Protein AF-A0A9E0QEP5-F1 (afdb_monomer)

Secondary structure (DSSP, 8-state):
--HHHHHHHHHHHHTSHHHHHHHHHHHHSS---HHHHHHHHHTSSS--GGGHHHHHHHHHHTT----HHHH-TTTS---

Solvent-accessible surface area (backbone atoms only — not comparable to full-atom values): 4333 Å² total; per-residue (Å²): 128,50,28,32,56,41,48,51,50,52,26,57,74,57,67,30,48,57,44,41,18,48,52,52,17,69,78,66,75,46,95,48,47,38,67,56,51,49,39,22,55,76,71,65,56,24,64,67,66,89,48,27,66,57,53,24,53,52,30,48,77,70,76,42,89,52,58,36,38,44,35,30,43,94,83,31,66,83,128

Foldseek 3Di:
DFLLVLLVVLQVLQPHLQSVQVQCCVVPVDRGHSVLSVCQNPPVRADDLVCLVVSQVVSVVSVHGRHSCRRPVVVPPDD

pLDDT: mean 96.42, std 4.53, range [63.41, 98.62]

Structure (mmCIF, N/CA/C/O backbone):
data_AF-A0A9E0QEP5-F1
#
_entry.id   AF-A0A9E0QEP5-F1
#
loop_
_atom_site.group_PDB
_atom_site.id
_atom_site.type_symbol
_atom_site.label_atom_id
_atom_site.label_alt_id
_atom_site.label_comp_id
_atom_site.label_asym_id
_atom_site.label_entity_id
_atom_site.label_seq_id
_atom_site.pdbx_PDB_ins_code
_atom_site.Cartn_x
_atom_site.Cartn_y
_atom_site.Cartn_z
_atom_site.occupancy
_atom_site.B_iso_or_equiv
_atom_site.auth_seq_id
_atom_site.auth_comp_id
_atom_site.auth_asym_id
_atom_site.auth_atom_id
_atom_site.pdbx_PDB_model_num
ATOM 1 N N . MET A 1 1 ? 6.496 3.859 -15.162 1.00 84.25 1 MET A N 1
ATOM 2 C CA . MET A 1 1 ? 6.181 3.661 -13.740 1.00 84.25 1 MET A CA 1
ATOM 3 C C . MET A 1 1 ? 6.228 2.171 -13.473 1.00 84.25 1 MET A C 1
ATOM 5 O O . MET A 1 1 ? 5.585 1.436 -14.214 1.00 84.25 1 MET A O 1
ATOM 9 N N . THR A 1 2 ? 7.029 1.726 -12.512 1.00 95.31 2 THR A N 1
ATOM 10 C CA . THR A 1 2 ? 7.053 0.329 -12.052 1.00 95.31 2 THR A CA 1
ATOM 11 C C . THR A 1 2 ? 5.906 0.066 -11.061 1.00 95.31 2 THR A C 1
ATOM 13 O O . THR A 1 2 ? 5.365 1.022 -10.498 1.00 95.31 2 THR A O 1
ATOM 16 N N . PRO A 1 3 ? 5.538 -1.202 -10.793 1.00 96.94 3 PRO A N 1
ATOM 17 C CA . PRO A 1 3 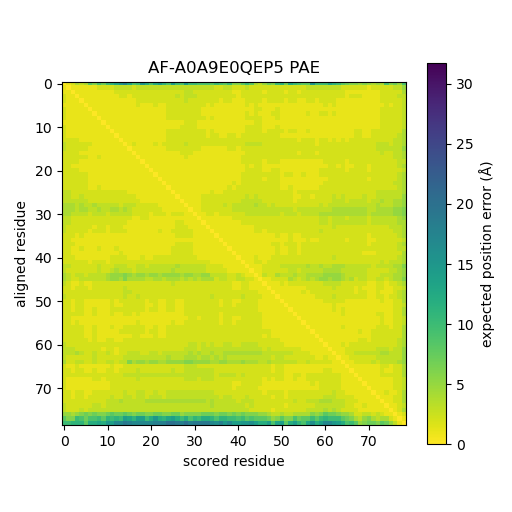? 4.569 -1.536 -9.743 1.00 96.94 3 PRO A CA 1
ATOM 18 C C . PRO A 1 3 ? 4.940 -1.000 -8.355 1.00 96.94 3 PRO A C 1
ATOM 20 O O . PRO A 1 3 ? 4.074 -0.550 -7.605 1.00 96.94 3 PRO A O 1
ATOM 23 N N . GLU A 1 4 ? 6.233 -0.990 -8.027 1.00 96.94 4 GLU A N 1
ATOM 24 C CA . GLU A 1 4 ? 6.753 -0.401 -6.791 1.00 96.94 4 GLU A CA 1
ATOM 25 C C . GLU A 1 4 ? 6.537 1.118 -6.749 1.00 96.94 4 GLU A C 1
ATOM 27 O O . GLU A 1 4 ? 6.028 1.636 -5.756 1.00 96.94 4 GLU A O 1
ATOM 32 N N . GLU A 1 5 ? 6.861 1.837 -7.830 1.00 97.69 5 GLU A N 1
ATOM 33 C CA . GLU A 1 5 ? 6.638 3.287 -7.928 1.00 97.69 5 GLU A CA 1
ATOM 34 C C . GLU A 1 5 ? 5.144 3.633 -7.835 1.00 97.69 5 GLU A C 1
ATOM 36 O O . GLU A 1 5 ? 4.766 4.599 -7.169 1.00 97.69 5 GLU A O 1
ATOM 41 N N . ALA A 1 6 ? 4.284 2.822 -8.459 1.00 98.12 6 ALA A N 1
ATOM 42 C CA . ALA A 1 6 ? 2.837 2.966 -8.363 1.00 98.12 6 ALA A CA 1
ATOM 43 C C . ALA A 1 6 ? 2.355 2.765 -6.920 1.00 98.12 6 ALA A C 1
ATOM 45 O O . ALA A 1 6 ? 1.620 3.599 -6.391 1.00 98.12 6 ALA A O 1
ATOM 46 N N . LEU A 1 7 ? 2.820 1.711 -6.241 1.00 98.31 7 LEU A N 1
ATOM 47 C CA . LEU A 1 7 ? 2.505 1.469 -4.834 1.00 98.31 7 LEU A CA 1
ATOM 48 C C . LEU A 1 7 ? 3.027 2.591 -3.927 1.00 98.31 7 LEU A C 1
ATOM 50 O O . LEU A 1 7 ? 2.335 3.002 -2.994 1.00 98.31 7 LEU A O 1
ATOM 54 N N . LEU A 1 8 ? 4.222 3.119 -4.193 1.00 98.38 8 LEU A N 1
ATOM 55 C CA . LEU A 1 8 ? 4.776 4.243 -3.442 1.00 98.38 8 LEU A CA 1
ATOM 56 C C . LEU A 1 8 ? 3.894 5.490 -3.588 1.00 98.38 8 LEU A C 1
ATOM 58 O O . LEU A 1 8 ? 3.625 6.159 -2.588 1.00 98.38 8 LEU A O 1
ATOM 62 N N . LYS A 1 9 ? 3.378 5.758 -4.795 1.00 98.50 9 LYS A N 1
ATOM 63 C CA . LYS A 1 9 ? 2.396 6.826 -5.029 1.00 98.50 9 LYS A CA 1
ATOM 64 C C . LYS A 1 9 ? 1.121 6.598 -4.206 1.00 98.50 9 LYS A C 1
ATOM 66 O O . LYS A 1 9 ? 0.674 7.525 -3.534 1.00 98.50 9 LYS A O 1
ATOM 71 N N . VAL A 1 10 ? 0.577 5.375 -4.167 1.00 98.50 10 VAL A N 1
ATOM 72 C CA . VAL A 1 10 ? -0.583 5.041 -3.308 1.00 98.50 10 VAL A CA 1
ATOM 73 C C . VAL A 1 10 ? -0.286 5.339 -1.837 1.00 98.50 10 VAL A C 1
ATOM 75 O O . VAL A 1 10 ? -1.091 5.961 -1.147 1.00 98.50 10 VAL A O 1
ATOM 78 N N . VAL A 1 11 ? 0.888 4.933 -1.348 1.00 98.44 11 VAL A N 1
ATOM 79 C CA . VAL A 1 11 ? 1.315 5.194 0.033 1.00 98.44 11 VAL A CA 1
ATOM 80 C C . VAL A 1 11 ? 1.342 6.692 0.333 1.00 98.44 11 VAL A C 1
ATOM 82 O O . VAL A 1 11 ? 0.918 7.092 1.414 1.00 98.44 11 VAL A O 1
ATOM 85 N N . GLN A 1 12 ? 1.809 7.522 -0.599 1.00 98.50 12 GLN A N 1
ATOM 86 C CA . GLN A 1 12 ? 1.830 8.977 -0.437 1.00 98.50 12 GLN A CA 1
ATOM 87 C C . GLN A 1 12 ? 0.419 9.576 -0.415 1.00 98.50 12 GLN A C 1
ATOM 89 O O . GLN A 1 12 ? 0.121 10.349 0.493 1.00 98.50 12 GLN A O 1
ATOM 94 N N . ILE A 1 13 ? -0.455 9.168 -1.343 1.00 98.44 13 ILE A N 1
ATOM 95 C CA . ILE A 1 13 ? -1.857 9.621 -1.424 1.00 98.44 13 ILE A CA 1
ATOM 96 C C . ILE A 1 13 ? -2.596 9.358 -0.107 1.00 98.44 13 ILE A C 1
ATOM 98 O O . ILE A 1 13 ? -3.272 10.234 0.424 1.00 98.44 13 ILE A O 1
ATOM 102 N N . VAL A 1 14 ? -2.428 8.158 0.453 1.00 97.62 14 VAL A N 1
ATOM 103 C CA . VAL A 1 14 ? -3.154 7.721 1.657 1.00 97.62 14 VAL A CA 1
ATOM 104 C C . VAL A 1 14 ? -2.546 8.287 2.952 1.00 97.62 14 VAL A C 1
ATOM 106 O O . VAL A 1 14 ? -3.145 8.180 4.023 1.00 97.62 14 VAL A O 1
ATOM 109 N N . GLY A 1 15 ? -1.371 8.922 2.886 1.00 97.69 15 GLY A N 1
ATOM 110 C CA . GLY A 1 15 ? -0.721 9.553 4.041 1.00 97.69 15 GLY A CA 1
ATOM 111 C C . GLY A 1 15 ? 0.265 8.654 4.796 1.00 97.69 15 GLY A C 1
ATOM 112 O O . GLY A 1 15 ? 0.532 8.871 5.977 1.00 97.69 15 GLY A O 1
ATOM 113 N N . GLY A 1 16 ? 0.825 7.638 4.135 1.00 98.31 16 GLY A N 1
ATOM 114 C CA . GLY A 1 16 ? 1.924 6.809 4.634 1.00 98.31 16 GLY A CA 1
ATOM 115 C C . GLY A 1 16 ? 1.581 5.326 4.804 1.00 98.31 16 GLY A C 1
ATOM 116 O O . GLY A 1 16 ? 0.432 4.897 4.712 1.00 98.31 16 GLY A O 1
ATOM 117 N N . GLN A 1 17 ? 2.603 4.507 5.077 1.00 98.50 17 GLN A N 1
ATOM 118 C CA . GLN A 1 17 ? 2.462 3.043 5.107 1.00 98.50 17 GLN A CA 1
ATOM 119 C C . GLN A 1 17 ? 1.521 2.557 6.223 1.00 98.50 17 GLN A C 1
ATOM 121 O O . GLN A 1 17 ? 0.762 1.609 6.028 1.00 98.50 17 GLN A O 1
ATOM 126 N N . THR A 1 18 ? 1.537 3.213 7.389 1.00 98.56 18 THR A N 1
ATOM 127 C CA . THR A 1 18 ? 0.618 2.909 8.501 1.00 98.56 18 THR A CA 1
ATOM 128 C C . THR A 1 18 ? -0.825 3.275 8.159 1.00 98.56 18 THR A C 1
ATOM 130 O O . THR A 1 18 ? -1.732 2.500 8.461 1.00 98.56 18 THR A O 1
ATOM 133 N N . ALA A 1 19 ? -1.039 4.419 7.500 1.00 98.56 19 ALA A N 1
ATOM 134 C CA . ALA A 1 19 ? -2.364 4.851 7.064 1.00 98.56 19 ALA A CA 1
ATOM 135 C C . ALA A 1 19 ? -2.934 3.885 6.017 1.00 98.56 19 ALA A C 1
ATOM 137 O O . ALA A 1 19 ? -4.050 3.396 6.185 1.00 98.56 19 ALA A O 1
ATOM 138 N N . LEU A 1 20 ? -2.126 3.503 5.020 1.00 98.62 20 LEU A N 1
ATOM 139 C CA . LEU A 1 20 ? -2.509 2.504 4.022 1.00 98.62 20 LEU A CA 1
ATOM 140 C C . LEU A 1 20 ? -2.847 1.154 4.665 1.00 98.62 20 LEU A C 1
ATOM 142 O O . LEU A 1 20 ? -3.897 0.583 4.382 1.00 98.62 20 LEU A O 1
ATOM 146 N N . ALA A 1 21 ? -2.003 0.655 5.570 1.00 98.62 21 ALA A N 1
ATOM 147 C CA . ALA A 1 21 ? -2.264 -0.602 6.267 1.00 98.62 21 ALA A CA 1
ATOM 148 C C . ALA A 1 21 ? -3.581 -0.567 7.066 1.00 98.62 21 ALA A C 1
ATOM 150 O O . ALA A 1 21 ? -4.345 -1.534 7.039 1.00 98.62 21 ALA A O 1
ATOM 151 N N . SER A 1 22 ? -3.870 0.551 7.739 1.00 98.56 22 S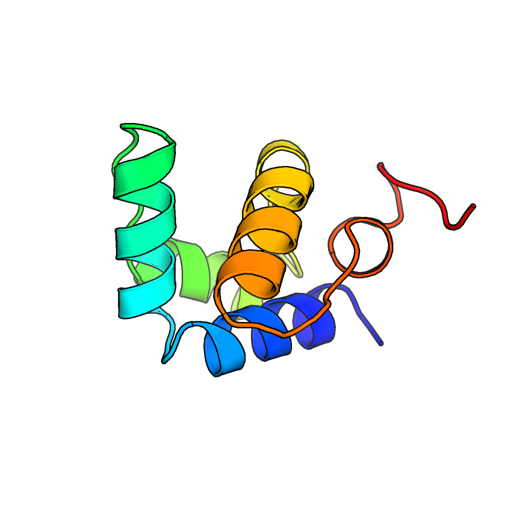ER A N 1
ATOM 152 C CA . SER A 1 22 ? -5.127 0.755 8.466 1.00 98.56 22 SER A CA 1
ATOM 153 C C . SER A 1 22 ? -6.332 0.772 7.522 1.00 98.56 22 SER A C 1
ATOM 155 O O . SER A 1 22 ? -7.293 0.039 7.752 1.00 98.56 22 SER A O 1
ATOM 157 N N . ALA A 1 23 ? -6.261 1.531 6.424 1.00 98.12 23 ALA A N 1
ATOM 158 C CA . ALA A 1 23 ? -7.337 1.630 5.439 1.00 98.12 23 ALA A CA 1
ATOM 159 C C . ALA A 1 23 ? -7.653 0.271 4.791 1.00 98.12 23 ALA A C 1
ATOM 161 O O . ALA A 1 23 ? -8.812 -0.145 4.742 1.00 98.12 23 ALA A O 1
ATOM 162 N N . VAL A 1 24 ? -6.623 -0.473 4.370 1.00 97.94 24 VAL A N 1
ATOM 163 C CA . VAL A 1 24 ? -6.795 -1.821 3.806 1.00 97.94 24 VAL A CA 1
ATOM 164 C C . VAL A 1 24 ? -7.367 -2.776 4.855 1.00 97.94 24 VAL A C 1
ATOM 166 O O . VAL A 1 24 ? -8.250 -3.575 4.535 1.00 97.94 24 VAL A O 1
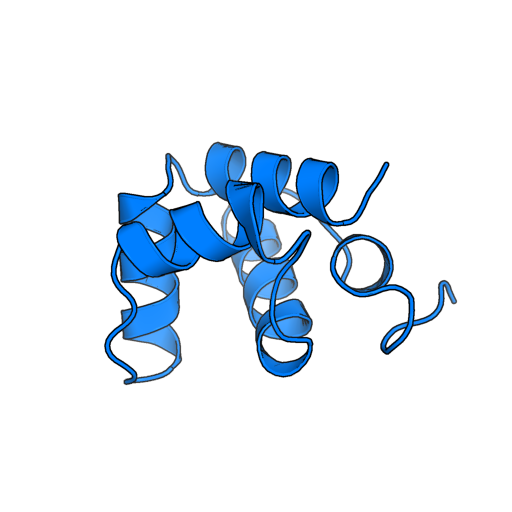ATOM 169 N N . SER A 1 25 ? -6.924 -2.684 6.113 1.00 98.31 25 SER A N 1
ATOM 170 C CA . SER A 1 25 ? -7.466 -3.525 7.187 1.00 98.31 25 SER A CA 1
ATOM 171 C C . SER A 1 25 ? -8.954 -3.286 7.413 1.00 98.31 25 SER A C 1
ATOM 173 O O . SER A 1 25 ? -9.723 -4.239 7.504 1.00 98.31 25 SER A O 1
ATOM 175 N N . GLN A 1 26 ? -9.372 -2.019 7.458 1.00 97.62 26 GLN A N 1
ATOM 176 C CA . GLN A 1 26 ? -10.770 -1.639 7.657 1.00 97.62 26 GLN A CA 1
ATOM 177 C C . GLN A 1 26 ? -11.659 -2.108 6.502 1.00 97.62 26 GLN A C 1
ATOM 179 O O . GLN A 1 26 ? -12.725 -2.667 6.745 1.00 97.62 26 GLN A O 1
ATOM 184 N N . LYS A 1 27 ? -11.211 -1.944 5.250 1.00 96.44 27 LYS A N 1
ATOM 185 C CA . LYS A 1 27 ? -12.003 -2.335 4.074 1.00 96.44 27 LYS A CA 1
ATOM 186 C C . LYS A 1 27 ? -12.076 -3.849 3.852 1.00 96.44 27 LYS A C 1
ATOM 188 O O . LYS A 1 27 ? -13.059 -4.332 3.304 1.00 96.44 27 LYS A O 1
ATOM 193 N N . THR A 1 28 ? -11.054 -4.606 4.256 1.00 95.81 28 THR A N 1
ATOM 194 C CA . THR A 1 28 ? -10.993 -6.064 4.010 1.00 95.81 28 THR A CA 1
ATOM 195 C C . THR A 1 28 ? -11.366 -6.921 5.217 1.00 95.81 28 THR A C 1
ATOM 197 O O . THR A 1 28 ? -11.554 -8.128 5.068 1.00 95.81 28 THR A O 1
ATOM 200 N N . GLY A 1 29 ? -11.394 -6.344 6.422 1.00 96.38 29 GLY A N 1
ATOM 201 C CA . GLY A 1 29 ? -11.505 -7.084 7.682 1.00 96.38 29 GLY A CA 1
ATOM 202 C C . GLY A 1 29 ? -10.265 -7.921 8.033 1.00 96.38 29 GLY A C 1
ATOM 203 O O . GLY A 1 29 ? -10.259 -8.611 9.052 1.00 96.38 29 GLY A O 1
ATOM 204 N N . ARG A 1 30 ? -9.204 -7.887 7.213 1.00 95.25 30 ARG A N 1
ATOM 205 C CA . ARG A 1 30 ? -7.947 -8.608 7.459 1.00 95.25 30 ARG A CA 1
ATOM 206 C C . ARG A 1 30 ? -6.974 -7.722 8.222 1.00 95.25 30 ARG A C 1
ATOM 208 O O . ARG A 1 30 ? -6.894 -6.528 7.976 1.00 95.25 30 ARG A O 1
ATOM 215 N N . SER A 1 31 ? -6.172 -8.306 9.110 1.00 97.06 31 SER A N 1
ATOM 216 C CA . SER A 1 31 ? -5.130 -7.543 9.807 1.00 97.06 31 SER A CA 1
ATOM 217 C C . SER A 1 31 ? -3.944 -7.279 8.875 1.00 97.06 31 SER A C 1
ATOM 219 O O . SER A 1 31 ? -3.070 -8.130 8.713 1.00 97.06 31 SER A O 1
ATOM 221 N N . ILE A 1 32 ? -3.904 -6.087 8.278 1.00 97.81 32 ILE A N 1
ATOM 222 C CA . ILE A 1 32 ? -2.750 -5.563 7.547 1.00 97.81 32 ILE A CA 1
ATOM 223 C C . ILE A 1 32 ? -1.990 -4.604 8.461 1.00 97.81 32 ILE A C 1
ATOM 225 O O . ILE A 1 32 ? -2.534 -3.695 9.080 1.00 97.81 32 ILE A O 1
ATOM 229 N N . ARG A 1 33 ? -0.682 -4.825 8.556 1.00 98.31 33 ARG A N 1
ATOM 230 C CA . ARG A 1 33 ? 0.244 -4.011 9.361 1.00 98.31 33 ARG A CA 1
ATOM 231 C C . ARG A 1 33 ? 1.170 -3.224 8.449 1.00 98.31 33 ARG A C 1
ATOM 233 O O . ARG A 1 33 ? 1.454 -3.694 7.351 1.00 98.31 33 ARG A O 1
ATOM 240 N N . GLN A 1 34 ? 1.715 -2.110 8.937 1.00 98.38 34 GLN A N 1
ATOM 241 C CA . GLN A 1 34 ? 2.695 -1.298 8.202 1.00 98.38 34 GLN A CA 1
ATOM 242 C C . GLN A 1 34 ? 3.854 -2.139 7.628 1.00 98.38 34 GLN A C 1
ATOM 244 O O . GLN A 1 34 ? 4.248 -1.923 6.488 1.00 98.38 34 GLN A O 1
ATOM 249 N N . GLN A 1 35 ? 4.319 -3.167 8.349 1.00 98.50 35 GLN A N 1
ATOM 250 C CA . GLN A 1 35 ? 5.356 -4.089 7.868 1.00 98.50 35 GLN A CA 1
ATOM 251 C C . GLN A 1 35 ? 4.978 -4.834 6.571 1.00 98.50 35 GLN A C 1
ATOM 253 O O . GLN A 1 35 ? 5.855 -5.130 5.767 1.00 98.50 35 GLN A O 1
ATOM 258 N N . HIS A 1 36 ? 3.694 -5.128 6.333 1.00 98.44 36 HIS A N 1
ATOM 259 C CA . HIS A 1 36 ? 3.254 -5.739 5.072 1.00 98.44 36 HIS A CA 1
ATOM 260 C C . HIS A 1 36 ? 3.439 -4.770 3.909 1.00 98.44 36 HIS A C 1
ATOM 262 O O . HIS A 1 36 ? 3.995 -5.152 2.889 1.00 98.44 36 HIS A O 1
ATOM 268 N N . VAL A 1 37 ? 3.051 -3.506 4.099 1.00 98.38 37 VAL A N 1
ATOM 269 C CA . VAL A 1 37 ? 3.254 -2.452 3.097 1.00 98.38 37 VAL A CA 1
ATOM 270 C C . VAL A 1 37 ? 4.745 -2.237 2.837 1.00 98.38 37 VAL A C 1
ATOM 272 O O . VAL A 1 37 ? 5.159 -2.109 1.688 1.00 98.38 37 VAL A O 1
ATOM 275 N N . TRP A 1 38 ? 5.567 -2.253 3.890 1.00 98.44 38 TRP A N 1
ATOM 276 C CA . TRP A 1 38 ? 7.019 -2.176 3.748 1.00 98.44 38 TRP A CA 1
ATOM 277 C C . TRP A 1 38 ? 7.576 -3.344 2.920 1.00 98.44 38 TRP A C 1
ATOM 279 O O . TRP A 1 38 ? 8.380 -3.107 2.021 1.00 98.44 38 TRP A O 1
ATOM 289 N N . ASN A 1 39 ? 7.124 -4.579 3.174 1.00 98.50 39 ASN A N 1
ATOM 290 C CA . ASN A 1 39 ? 7.534 -5.756 2.401 1.00 98.50 39 ASN A CA 1
ATOM 291 C C . ASN A 1 39 ? 7.131 -5.632 0.924 1.00 98.50 39 ASN A C 1
ATOM 293 O O . ASN A 1 39 ? 7.957 -5.909 0.058 1.00 98.50 39 ASN A O 1
ATOM 297 N N . TRP A 1 40 ? 5.911 -5.167 0.635 1.00 98.00 40 TRP A N 1
ATOM 298 C CA . TRP A 1 40 ? 5.441 -4.957 -0.740 1.00 98.00 40 TRP A CA 1
ATOM 299 C C . TRP A 1 40 ? 6.343 -3.995 -1.517 1.00 98.00 40 TRP A C 1
ATOM 301 O O . TRP A 1 40 ? 6.702 -4.278 -2.655 1.00 98.00 40 TRP A O 1
ATOM 311 N N . LEU A 1 41 ? 6.760 -2.897 -0.879 1.00 97.31 41 LEU A N 1
ATOM 312 C CA . LEU A 1 41 ? 7.653 -1.906 -1.482 1.00 97.31 41 LEU A CA 1
ATOM 313 C C . LEU A 1 41 ? 9.093 -2.410 -1.639 1.00 97.31 41 LEU A C 1
ATOM 315 O O . LEU A 1 41 ? 9.689 -2.233 -2.686 1.00 97.31 41 LEU A O 1
ATOM 319 N N . ASN A 1 42 ? 9.668 -3.023 -0.602 1.00 96.88 42 ASN A N 1
ATOM 320 C CA . ASN A 1 42 ? 11.127 -3.199 -0.518 1.00 96.88 42 ASN A CA 1
ATOM 321 C C . ASN A 1 42 ? 11.604 -4.625 -0.815 1.00 96.88 42 ASN A C 1
ATOM 323 O O . ASN A 1 42 ? 12.807 -4.858 -0.926 1.00 96.88 42 ASN A O 1
ATOM 327 N N . ARG A 1 43 ? 10.691 -5.599 -0.863 1.00 96.88 43 ARG A N 1
ATOM 328 C CA . ARG A 1 43 ? 11.041 -7.020 -0.977 1.00 96.88 43 ARG A CA 1
ATOM 329 C C . ARG A 1 43 ? 10.263 -7.734 -2.069 1.00 96.88 43 ARG A C 1
ATOM 331 O O . ARG A 1 43 ? 10.855 -8.509 -2.810 1.00 96.88 43 ARG A O 1
ATOM 338 N N . ASP A 1 44 ? 8.958 -7.497 -2.146 1.00 95.12 44 ASP A N 1
ATOM 339 C CA . ASP A 1 44 ? 8.075 -8.254 -3.036 1.00 95.12 44 ASP A CA 1
ATOM 340 C C . ASP A 1 44 ? 7.948 -7.589 -4.427 1.00 95.12 44 ASP A C 1
ATOM 342 O O . ASP A 1 44 ? 7.474 -8.226 -5.364 1.00 95.12 44 ASP A O 1
ATOM 346 N N . GLY A 1 45 ? 8.398 -6.333 -4.575 1.00 89.75 45 GLY A N 1
ATOM 347 C CA . GLY A 1 45 ? 8.395 -5.589 -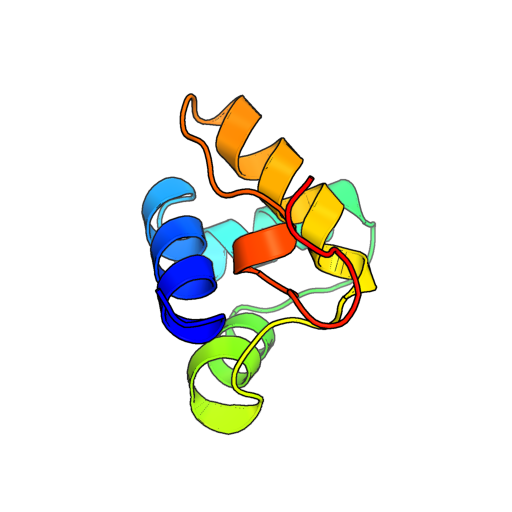5.844 1.00 89.75 45 GLY A CA 1
ATOM 348 C C . GLY A 1 45 ? 7.004 -5.140 -6.308 1.00 89.75 45 GLY A C 1
ATOM 349 O O . GLY A 1 45 ? 6.814 -4.830 -7.482 1.00 89.75 45 GLY A O 1
ATOM 350 N N . GLY A 1 46 ? 6.023 -5.131 -5.404 1.00 92.38 46 GLY A N 1
ATOM 351 C CA . GLY A 1 46 ? 4.626 -4.839 -5.698 1.00 92.38 46 GLY A CA 1
ATOM 352 C C . GLY A 1 46 ? 3.668 -5.453 -4.678 1.00 92.38 46 GLY A C 1
ATOM 353 O O . GLY A 1 46 ? 4.066 -6.062 -3.683 1.00 92.38 46 GLY A O 1
ATOM 354 N N . ILE A 1 47 ? 2.372 -5.277 -4.925 1.00 97.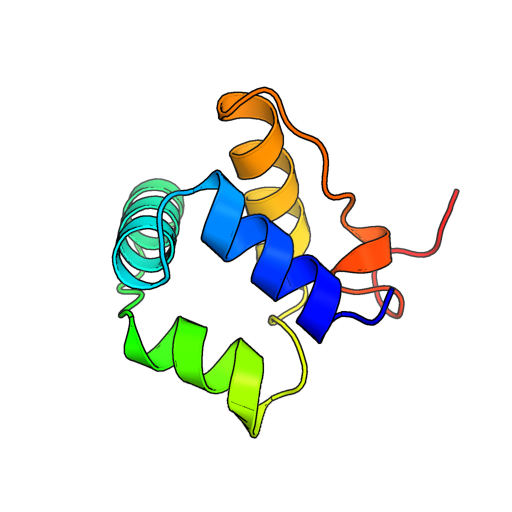12 47 ILE A N 1
ATOM 355 C CA . ILE A 1 47 ? 1.304 -5.843 -4.093 1.00 97.12 47 ILE A CA 1
ATOM 356 C C . ILE A 1 47 ? 0.819 -7.189 -4.646 1.00 97.12 47 ILE A C 1
ATOM 358 O O . ILE A 1 47 ? 0.887 -7.431 -5.850 1.00 97.12 47 ILE A O 1
ATOM 362 N N . PRO A 1 48 ? 0.213 -8.047 -3.810 1.00 96.56 48 PRO A N 1
ATOM 363 C CA . PRO A 1 48 ? -0.610 -9.140 -4.310 1.00 96.56 48 PRO A CA 1
ATOM 364 C C . PRO A 1 48 ? -1.779 -8.609 -5.155 1.00 96.56 48 PRO A C 1
ATOM 366 O O . PRO A 1 48 ? -2.514 -7.728 -4.706 1.00 96.56 48 PRO A O 1
ATOM 369 N N . ALA A 1 49 ? -2.009 -9.201 -6.331 1.00 96.88 49 ALA A N 1
ATOM 370 C CA . ALA A 1 49 ? -2.985 -8.723 -7.321 1.00 9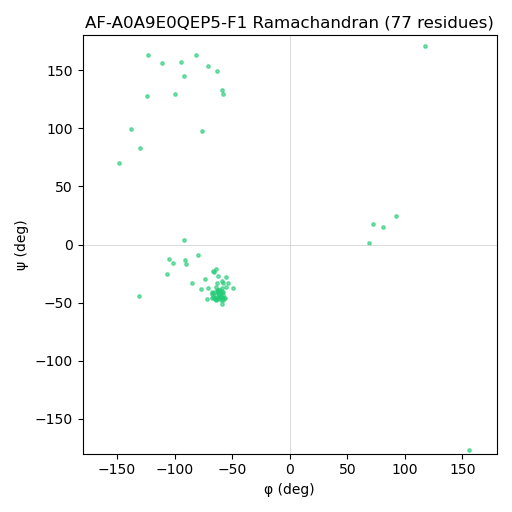6.88 49 ALA A CA 1
ATOM 371 C C . ALA A 1 49 ? -4.422 -8.552 -6.800 1.00 96.88 49 ALA A C 1
ATOM 373 O O . ALA A 1 49 ? -5.161 -7.694 -7.281 1.00 96.88 49 ALA A O 1
ATOM 374 N N . ALA A 1 50 ? -4.817 -9.322 -5.782 1.00 96.25 50 ALA A N 1
ATOM 375 C CA . ALA A 1 50 ? -6.127 -9.200 -5.143 1.00 96.25 50 ALA A CA 1
ATOM 376 C C . ALA A 1 50 ? -6.349 -7.843 -4.445 1.00 96.25 50 ALA A C 1
ATOM 378 O O . ALA A 1 50 ? -7.492 -7.466 -4.204 1.00 96.25 50 ALA A O 1
ATOM 379 N N . TYR A 1 51 ? -5.279 -7.115 -4.106 1.00 97.75 51 TYR A N 1
ATOM 380 C CA . TYR A 1 51 ? -5.378 -5.795 -3.487 1.00 97.75 51 TYR A CA 1
ATOM 381 C C . TYR A 1 51 ? -5.427 -4.651 -4.511 1.00 97.75 51 TYR A C 1
ATOM 383 O O . TYR A 1 51 ? -5.845 -3.561 -4.139 1.00 97.75 51 TYR A O 1
ATOM 391 N N . ALA A 1 52 ? -5.058 -4.859 -5.781 1.00 97.94 52 ALA A N 1
ATOM 392 C CA . ALA A 1 52 ? -4.974 -3.762 -6.754 1.00 97.94 52 ALA A CA 1
ATOM 393 C C . ALA A 1 52 ? -6.296 -2.983 -6.938 1.00 97.94 52 ALA A C 1
ATOM 395 O O . ALA A 1 52 ? -6.256 -1.764 -6.768 1.00 97.94 52 ALA A O 1
ATOM 396 N N . PRO A 1 53 ? -7.468 -3.630 -7.129 1.00 98.00 53 PRO A N 1
ATOM 397 C CA . PRO A 1 53 ? -8.742 -2.908 -7.274 1.00 98.00 53 PRO A CA 1
ATOM 398 C C . PRO A 1 53 ? -9.131 -2.120 -6.025 1.00 98.00 53 PRO A C 1
ATOM 400 O O . PRO A 1 53 ? -9.712 -1.040 -6.095 1.00 98.00 53 PRO A O 1
ATOM 403 N N . LEU A 1 54 ? -8.776 -2.649 -4.854 1.00 98.00 54 LEU A N 1
ATOM 404 C CA . LEU A 1 54 ? -9.021 -1.971 -3.591 1.00 98.00 54 LEU A CA 1
ATOM 405 C C . LEU A 1 54 ? -8.175 -0.701 -3.461 1.00 98.00 54 LEU A C 1
ATOM 407 O O . LEU A 1 54 ? -8.673 0.310 -2.975 1.00 98.00 54 LEU A O 1
ATOM 411 N N . LEU A 1 55 ? -6.899 -0.759 -3.851 1.00 98.25 55 LEU A N 1
ATOM 412 C CA . LEU A 1 55 ? -5.991 0.385 -3.766 1.00 98.25 55 LEU A CA 1
ATOM 413 C C . LEU A 1 55 ? -6.351 1.461 -4.79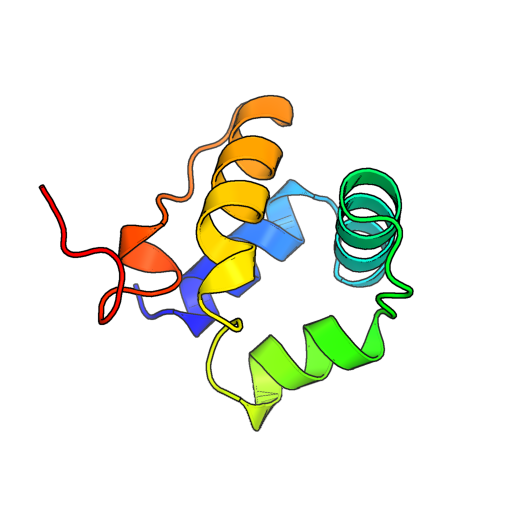7 1.00 98.25 55 LEU A C 1
ATOM 415 O O . LEU A 1 55 ? -6.312 2.637 -4.455 1.00 98.25 55 LEU A O 1
ATOM 419 N N . GLU A 1 56 ? -6.766 1.069 -6.002 1.00 98.19 56 GLU A N 1
ATOM 420 C CA . GLU A 1 56 ? -7.306 1.987 -7.013 1.00 98.19 56 GLU A CA 1
ATOM 421 C C . GLU A 1 56 ? -8.544 2.729 -6.481 1.00 98.19 56 GLU A C 1
ATOM 423 O O . GLU A 1 56 ? -8.571 3.961 -6.469 1.00 98.19 56 GLU A O 1
ATOM 428 N N . SER A 1 57 ? -9.524 1.995 -5.937 1.00 98.12 57 SER A N 1
ATOM 429 C CA . SER A 1 57 ? -10.706 2.584 -5.292 1.00 98.12 57 SER A CA 1
ATOM 430 C C . SER A 1 57 ? -10.335 3.496 -4.120 1.00 98.12 57 SER A C 1
ATOM 432 O O . SER A 1 57 ? -10.965 4.533 -3.925 1.00 98.12 57 SER A O 1
ATOM 434 N N . LEU A 1 58 ? -9.316 3.136 -3.335 1.00 97.56 58 LEU A N 1
ATOM 435 C CA . LEU A 1 58 ? -8.852 3.960 -2.224 1.00 97.56 58 LEU A CA 1
ATOM 436 C C . LEU A 1 58 ? -8.234 5.270 -2.728 1.00 97.56 58 LEU A C 1
ATOM 438 O O . LEU A 1 58 ? -8.518 6.315 -2.162 1.00 97.56 58 LEU A O 1
ATOM 442 N N . CYS A 1 59 ? -7.438 5.253 -3.797 1.00 98.00 59 CYS A N 1
ATOM 443 C CA . CYS A 1 59 ? -6.913 6.486 -4.386 1.00 98.00 59 CYS A CA 1
ATOM 444 C C . CYS A 1 59 ? -8.037 7.410 -4.871 1.00 98.00 59 CYS A C 1
ATOM 446 O O . CYS A 1 59 ? -7.995 8.606 -4.580 1.00 98.00 59 CYS A O 1
ATOM 448 N N . GLN A 1 60 ? -9.071 6.853 -5.510 1.00 97.62 60 GLN A N 1
ATOM 449 C CA . GLN A 1 60 ? -10.231 7.621 -5.975 1.00 97.62 60 GLN A CA 1
ATOM 450 C C . GLN A 1 60 ? -10.967 8.315 -4.818 1.00 97.62 60 GLN A C 1
ATOM 452 O O . GLN A 1 60 ? -11.355 9.475 -4.947 1.00 97.62 60 GLN A O 1
ATOM 457 N N . GLU A 1 61 ? -11.104 7.658 -3.660 1.00 96.56 61 GLU A N 1
ATOM 458 C CA . GLU A 1 61 ? -11.683 8.261 -2.446 1.00 96.56 61 GLU A CA 1
ATOM 459 C C . GLU A 1 61 ? -10.871 9.460 -1.922 1.00 96.56 61 GLU A C 1
ATOM 461 O O . GLU A 1 61 ? -11.433 10.358 -1.297 1.00 96.56 61 GLU A O 1
ATOM 466 N N . TYR A 1 62 ? -9.565 9.498 -2.202 1.00 95.75 62 TYR A N 1
ATOM 467 C CA . TYR A 1 62 ? -8.662 10.604 -1.865 1.00 95.75 62 TYR A CA 1
ATOM 468 C C . TYR A 1 62 ? -8.541 11.644 -2.997 1.00 95.75 62 TYR A C 1
ATOM 470 O O . TYR A 1 62 ? -7.787 12.607 -2.861 1.00 95.75 62 TYR A O 1
ATOM 478 N N . GLY A 1 63 ? -9.294 11.486 -4.093 1.00 96.25 63 GLY A N 1
ATOM 479 C CA . GLY A 1 63 ? -9.311 12.414 -5.228 1.00 96.25 63 GLY A CA 1
ATOM 480 C C . GLY A 1 63 ? -8.155 12.244 -6.218 1.00 96.25 63 GLY A C 1
ATOM 481 O O . GLY A 1 63 ? -7.918 13.135 -7.028 1.00 96.25 63 GLY A O 1
ATOM 482 N N . GLU A 1 64 ? -7.442 11.121 -6.161 1.00 97.25 64 GLU A N 1
ATOM 483 C CA . GLU A 1 64 ? -6.282 10.813 -7.002 1.00 97.25 64 GLU A CA 1
ATOM 484 C C . GLU A 1 64 ? -6.492 9.501 -7.767 1.00 97.25 64 GLU A C 1
ATOM 486 O O . GLU A 1 64 ? -7.331 8.677 -7.410 1.00 97.25 64 GLU A O 1
ATOM 491 N N . GLU A 1 65 ? -5.701 9.264 -8.814 1.00 95.38 65 GLU A N 1
ATOM 492 C CA . GLU A 1 65 ? -5.813 8.046 -9.623 1.00 95.38 65 GLU A CA 1
ATOM 493 C C . GLU A 1 65 ? -4.484 7.281 -9.696 1.00 95.38 65 GLU A C 1
ATOM 495 O O . GLU A 1 65 ? -3.419 7.828 -10.028 1.00 95.38 65 GLU A O 1
A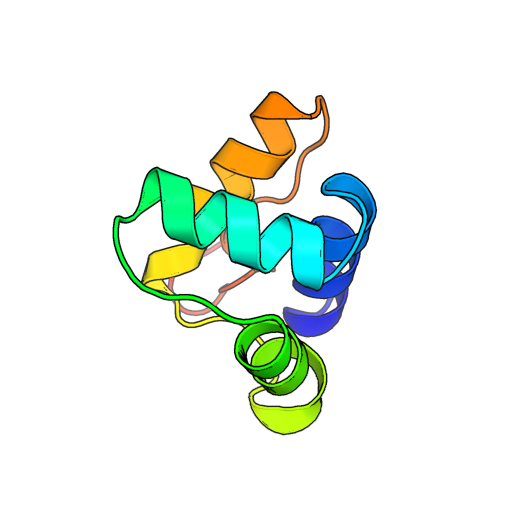TOM 500 N N . VAL A 1 66 ? -4.563 5.987 -9.369 1.00 97.69 66 VAL A N 1
ATOM 501 C CA . VAL A 1 66 ? -3.515 4.988 -9.600 1.00 97.69 66 VAL A CA 1
ATOM 502 C C . VAL A 1 66 ? -4.194 3.709 -10.097 1.00 97.69 66 VAL A C 1
ATOM 504 O O . VAL A 1 66 ? -4.733 2.964 -9.277 1.00 97.69 66 VAL A O 1
ATOM 507 N N . PRO A 1 67 ? -4.205 3.457 -11.417 1.00 97.38 67 PRO A N 1
ATOM 508 C CA . PRO A 1 67 ? -4.958 2.344 -11.964 1.00 97.38 67 PRO A CA 1
ATOM 509 C C . PRO A 1 67 ? -4.343 0.981 -11.632 1.00 97.38 67 PRO A C 1
ATOM 511 O O . PRO A 1 67 ? -3.122 0.843 -11.482 1.00 97.38 67 PRO A O 1
ATOM 514 N N . CYS A 1 68 ? -5.183 -0.056 -11.596 1.00 97.25 68 CYS A N 1
ATOM 515 C CA . CYS A 1 68 ? -4.762 -1.440 -11.348 1.00 97.25 68 CYS A CA 1
ATOM 516 C C .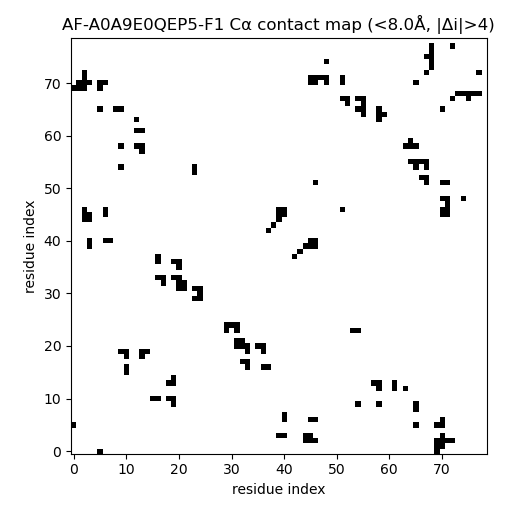 CYS A 1 68 ? -3.653 -1.911 -12.296 1.00 97.25 68 CYS A C 1
ATOM 518 O O . CYS A 1 68 ? -2.780 -2.680 -11.890 1.00 97.25 68 CYS A O 1
ATOM 520 N N . SER A 1 69 ? -3.666 -1.426 -13.538 1.00 97.12 69 SER A N 1
ATOM 521 C CA . SER A 1 69 ? -2.673 -1.763 -14.557 1.00 97.12 69 SER A CA 1
ATOM 522 C C . SER A 1 69 ? -1.273 -1.243 -14.258 1.00 97.12 69 SER A C 1
ATOM 524 O O . SER A 1 69 ? -0.296 -1.823 -14.725 1.00 97.12 69 SER A O 1
ATOM 526 N N . LEU A 1 70 ? -1.146 -0.203 -13.428 1.00 97.38 70 LEU A N 1
ATOM 527 C CA . LEU A 1 70 ? 0.149 0.238 -12.912 1.00 97.38 70 LEU A CA 1
ATOM 528 C C . LEU A 1 70 ? 0.568 -0.553 -11.670 1.00 97.38 70 LEU A C 1
ATOM 530 O O . LEU A 1 70 ? 1.756 -0.791 -11.482 1.00 97.38 70 LEU A O 1
ATOM 534 N N . LEU A 1 71 ? -0.386 -0.978 -10.836 1.00 97.31 71 LEU A N 1
ATOM 535 C CA . LEU A 1 71 ? -0.110 -1.719 -9.599 1.00 97.31 71 LEU A CA 1
ATOM 536 C C . LEU A 1 71 ? 0.226 -3.197 -9.840 1.00 97.31 71 LEU A C 1
ATOM 538 O O . LEU A 1 71 ? 1.070 -3.753 -9.141 1.00 97.31 71 LEU A O 1
ATOM 542 N N . CYS A 1 72 ? -0.444 -3.847 -10.792 1.00 96.69 72 CYS A N 1
ATOM 543 C CA . CYS A 1 72 ? -0.297 -5.268 -11.117 1.00 96.69 72 CYS A CA 1
ATOM 544 C C . CYS A 1 72 ? -0.536 -5.515 -12.626 1.00 96.69 72 CYS A C 1
ATOM 546 O O . CYS A 1 72 ? -1.546 -6.127 -12.988 1.00 96.69 72 CYS A O 1
ATOM 548 N N . PRO A 1 73 ? 0.376 -5.075 -13.515 1.00 95.19 73 PRO A N 1
ATOM 549 C CA . PRO A 1 73 ? 0.198 -5.143 -14.973 1.00 95.19 73 PRO A CA 1
ATOM 550 C C . PRO A 1 73 ? -0.029 -6.562 -15.511 1.00 95.19 73 PRO A C 1
ATOM 552 O O . PRO A 1 73 ? -0.801 -6.743 -16.449 1.00 95.19 73 PRO A O 1
ATOM 555 N N . ASP A 1 74 ? 0.583 -7.574 -14.890 1.00 93.94 74 ASP A N 1
ATOM 556 C CA . ASP A 1 74 ? 0.453 -8.977 -15.312 1.00 93.94 74 ASP A CA 1
ATOM 557 C C . ASP A 1 74 ? -0.969 -9.534 -15.130 1.00 93.94 74 ASP A C 1
ATOM 559 O O . ASP A 1 74 ? -1.359 -10.488 -15.801 1.00 93.94 74 ASP A O 1
ATOM 563 N N . PHE A 1 75 ? -1.749 -8.946 -14.217 1.00 96.19 75 PHE A N 1
ATOM 564 C CA . PHE A 1 75 ? -3.118 -9.366 -13.904 1.00 96.19 75 PHE A CA 1
ATOM 565 C C . PHE A 1 75 ? -4.173 -8.400 -14.452 1.00 96.19 75 PHE A C 1
ATOM 567 O O . PHE A 1 75 ? -5.305 -8.813 -14.700 1.00 96.19 75 PHE A O 1
ATOM 574 N N . TYR A 1 76 ? -3.805 -7.133 -14.646 1.00 95.12 76 TYR A N 1
ATOM 575 C CA . TYR A 1 76 ? -4.682 -6.074 -15.135 1.00 95.12 76 TYR A CA 1
ATOM 576 C C . TYR A 1 76 ? -3.991 -5.354 -16.300 1.00 95.12 76 TYR A C 1
ATOM 578 O O . TYR A 1 76 ? -3.347 -4.328 -16.093 1.00 95.12 76 TYR A O 1
ATOM 586 N N . PRO A 1 77 ? -4.061 -5.882 -17.532 1.00 90.12 77 PRO A N 1
ATOM 587 C CA . PRO A 1 77 ? -3.434 -5.229 -18.675 1.00 90.12 77 PRO A CA 1
ATOM 588 C C . PRO A 1 77 ? -4.072 -3.857 -18.937 1.00 90.12 77 PRO A C 1
ATOM 590 O O . PRO A 1 77 ? -5.258 -3.653 -18.671 1.00 90.12 77 PRO A O 1
ATOM 593 N N . ALA A 1 78 ? -3.283 -2.917 -19.465 1.00 85.38 78 ALA A N 1
ATOM 594 C CA . ALA A 1 78 ? -3.806 -1.628 -19.908 1.00 85.38 78 ALA A CA 1
ATOM 595 C C . ALA A 1 78 ? -4.889 -1.851 -20.978 1.00 85.38 78 ALA A C 1
ATOM 597 O O . ALA A 1 78 ? -4.669 -2.613 -21.923 1.00 85.38 78 ALA A O 1
ATOM 598 N N . GLN A 1 79 ? -6.050 -1.223 -20.787 1.00 63.41 79 GLN A N 1
ATOM 599 C CA . GLN A 1 79 ? -7.157 -1.232 -21.746 1.00 63.41 79 GLN A CA 1
ATOM 600 C C . GLN A 1 79 ? -7.058 -0.053 -22.708 1.00 63.41 79 GLN A C 1
ATOM 602 O O . GLN A 1 79 ? -6.569 1.017 -22.275 1.00 63.41 79 GLN A O 1
#

Mean predicted aligned error: 2.2 Å

Sequence (79 aa):
MTPEEALLKVVQIVGGQTALASAVSQKTGRSIRQQHVWNWLNRDGGIPAAYAPLLESLCQEYGEEVPCSLLCPDFYPAQ

Nearest PDB structures (foldseek):
  4ob4-assembly1_A  TM=5.550E-01  e=2.134E+00  Streptomyces coelicolor A3(2)

Radius of gyration: 11.22 Å; Cα contacts (8 Å, |Δi|>4): 103; chains: 1; bounding box: 23×22×32 Å